Protein AF-A0A3N4VYG8-F1 (afdb_monomer_lite)

Structure (mmCIF, N/CA/C/O backbone):
data_AF-A0A3N4VYG8-F1
#
_entry.id   AF-A0A3N4VYG8-F1
#
loop_
_atom_site.group_PDB
_atom_site.id
_atom_site.type_symbol
_atom_site.label_atom_id
_atom_site.label_alt_id
_atom_site.label_comp_id
_atom_site.label_asym_id
_atom_site.label_entity_id
_atom_site.label_seq_id
_atom_site.pdbx_PDB_ins_code
_atom_site.Cartn_x
_atom_site.Cartn_y
_atom_site.Cartn_z
_atom_site.occupancy
_atom_site.B_iso_or_equiv
_atom_site.auth_seq_id
_atom_site.auth_comp_id
_atom_site.auth_asym_id
_atom_site.auth_atom_id
_atom_site.pdbx_PDB_model_num
ATOM 1 N N . MET A 1 1 ? -8.872 5.486 23.106 1.00 63.09 1 MET A N 1
ATOM 2 C CA . MET A 1 1 ? -8.545 6.202 21.856 1.00 63.09 1 MET A CA 1
ATOM 3 C C . MET A 1 1 ? -9.822 6.828 21.345 1.00 63.09 1 MET A C 1
ATOM 5 O O . MET A 1 1 ? -10.787 6.107 21.120 1.00 63.09 1 MET A O 1
ATOM 9 N N . ASP A 1 2 ? -9.859 8.148 21.268 1.00 84.44 2 ASP A N 1
ATOM 10 C CA . ASP A 1 2 ? -11.009 8.904 20.784 1.00 84.44 2 ASP A CA 1
ATOM 11 C C . ASP A 1 2 ? -11.242 8.674 19.277 1.00 84.44 2 ASP A C 1
ATOM 13 O O . ASP A 1 2 ? -10.355 8.242 18.528 1.00 84.44 2 ASP A O 1
ATOM 17 N N . LYS A 1 3 ? -12.477 8.923 18.829 1.00 81.56 3 LYS A N 1
ATOM 18 C CA . LYS A 1 3 ? -12.911 8.691 17.442 1.00 81.56 3 LYS A CA 1
ATOM 19 C C . LYS A 1 3 ? -12.087 9.507 16.440 1.00 81.56 3 LYS A C 1
ATOM 21 O O . LYS A 1 3 ? -11.789 9.008 15.354 1.00 81.56 3 LYS A O 1
ATOM 26 N N . THR A 1 4 ? -11.689 10.718 16.820 1.00 85.38 4 THR A N 1
ATOM 27 C CA . THR A 1 4 ? -10.907 11.638 15.988 1.00 85.38 4 THR A CA 1
ATOM 28 C C . THR A 1 4 ? -9.488 11.118 15.785 1.00 85.38 4 THR A C 1
ATOM 30 O O . THR A 1 4 ? -9.065 10.951 14.644 1.00 85.38 4 THR A O 1
ATOM 33 N N . THR A 1 5 ? -8.795 10.728 16.856 1.00 86.50 5 THR A N 1
ATOM 34 C CA . THR A 1 5 ? -7.462 10.111 16.800 1.00 86.50 5 THR A CA 1
ATOM 35 C C . THR A 1 5 ? -7.473 8.848 15.950 1.00 86.50 5 THR A C 1
ATOM 37 O O . THR A 1 5 ? -6.587 8.648 15.120 1.00 86.50 5 THR A O 1
ATOM 40 N N . ARG A 1 6 ? -8.513 8.012 16.064 1.00 83.38 6 ARG A N 1
ATOM 41 C CA . ARG A 1 6 ? -8.654 6.826 15.210 1.00 83.38 6 ARG A CA 1
ATOM 42 C C . ARG A 1 6 ? -8.822 7.182 13.733 1.00 83.38 6 ARG A C 1
ATOM 44 O O . ARG A 1 6 ? -8.228 6.521 12.878 1.00 83.38 6 ARG A O 1
ATOM 51 N N . ALA A 1 7 ? -9.626 8.196 13.422 1.00 83.94 7 ALA A N 1
ATOM 52 C CA . ALA A 1 7 ? -9.833 8.651 12.051 1.00 83.94 7 ALA A CA 1
ATOM 53 C C . ALA A 1 7 ? -8.534 9.204 11.447 1.00 83.94 7 ALA A C 1
ATOM 55 O O . ALA A 1 7 ? -8.143 8.768 10.364 1.00 83.94 7 ALA A O 1
ATOM 56 N N . VAL A 1 8 ? -7.838 10.074 12.184 1.00 88.44 8 VAL A N 1
ATOM 57 C CA . VAL A 1 8 ? -6.552 10.666 11.790 1.00 88.44 8 VAL A CA 1
ATOM 58 C C . VAL A 1 8 ? -5.500 9.583 11.571 1.00 88.44 8 VAL A C 1
ATOM 60 O O . VAL A 1 8 ? -4.903 9.526 10.498 1.00 88.44 8 VAL A O 1
ATOM 63 N N . LEU A 1 9 ? -5.338 8.658 12.523 1.00 86.88 9 LEU A N 1
ATOM 64 C CA . LEU A 1 9 ? -4.394 7.547 12.394 1.00 86.88 9 LEU A CA 1
ATOM 65 C C . LEU A 1 9 ? -4.689 6.712 11.147 1.00 86.88 9 LEU A C 1
ATOM 67 O O . LEU A 1 9 ? -3.784 6.329 10.414 1.00 86.88 9 LEU A O 1
ATOM 71 N N . THR A 1 10 ? -5.968 6.472 10.861 1.00 87.69 10 THR A N 1
ATOM 72 C CA . THR A 1 10 ? -6.342 5.700 9.680 1.00 87.69 10 THR A CA 1
ATOM 73 C C . THR A 1 10 ? -5.980 6.415 8.381 1.00 87.69 10 THR A C 1
ATOM 75 O O . THR A 1 10 ? -5.508 5.773 7.447 1.00 87.69 10 THR A O 1
ATOM 78 N N . VAL A 1 11 ? -6.187 7.732 8.307 1.00 89.50 11 VAL A N 1
ATOM 79 C CA . VAL A 1 11 ? -5.788 8.536 7.143 1.00 89.50 11 VAL A CA 1
ATOM 80 C C . VAL A 1 11 ? -4.272 8.494 6.962 1.00 89.50 11 VAL A C 1
ATOM 82 O O . VAL A 1 11 ? -3.817 8.178 5.868 1.00 89.50 11 VAL A O 1
ATOM 85 N N . ILE A 1 12 ? -3.500 8.709 8.031 1.00 91.31 12 ILE A N 1
ATOM 86 C CA . ILE A 1 12 ? -2.029 8.666 7.992 1.00 91.31 12 ILE A CA 1
ATOM 87 C C . ILE A 1 12 ? -1.539 7.305 7.492 1.00 91.31 12 ILE A C 1
ATOM 89 O O . ILE A 1 12 ? -0.740 7.236 6.562 1.00 91.31 12 ILE A O 1
ATOM 93 N N . LEU A 1 13 ? -2.061 6.215 8.058 1.00 87.12 13 LEU A N 1
ATOM 94 C CA . LEU A 1 13 ? -1.692 4.862 7.644 1.00 87.12 13 LEU A CA 1
ATOM 95 C C . LEU A 1 13 ? -2.081 4.584 6.185 1.00 87.12 13 LEU A C 1
ATOM 97 O O . LEU A 1 13 ? -1.337 3.914 5.476 1.00 87.12 13 LEU A O 1
ATOM 101 N N . THR A 1 14 ? -3.215 5.112 5.720 1.00 91.31 14 THR A N 1
ATOM 102 C CA . THR A 1 14 ? -3.645 4.961 4.320 1.00 91.31 14 THR A CA 1
ATOM 103 C C . THR A 1 14 ? -2.693 5.692 3.376 1.00 91.31 14 THR A C 1
ATOM 105 O O . THR A 1 14 ? -2.271 5.121 2.375 1.00 91.31 14 THR A O 1
ATOM 108 N N . LEU A 1 15 ? -2.326 6.933 3.710 1.00 91.88 15 LEU A N 1
ATOM 109 C CA . LEU A 1 15 ? -1.379 7.733 2.933 1.00 91.88 15 LEU A CA 1
ATOM 110 C C . LEU A 1 15 ? -0.008 7.059 2.868 1.00 91.88 15 LEU A C 1
ATOM 112 O O . LEU A 1 15 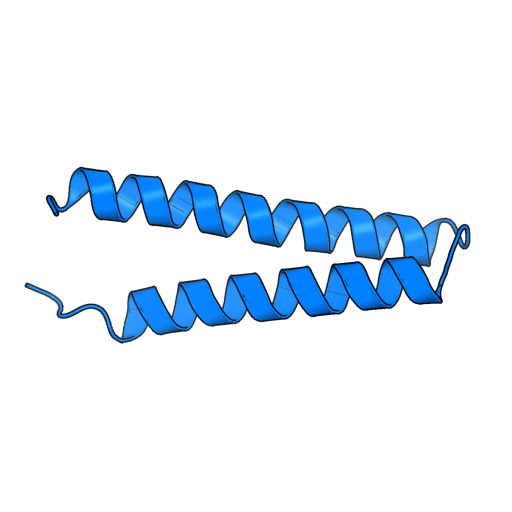? 0.573 6.981 1.793 1.00 91.88 15 LEU A O 1
ATOM 116 N N . PHE A 1 16 ? 0.469 6.499 3.981 1.00 91.19 16 PHE A N 1
ATOM 117 C CA . PHE A 1 16 ? 1.727 5.758 4.014 1.00 91.19 16 PHE A CA 1
ATOM 118 C C . P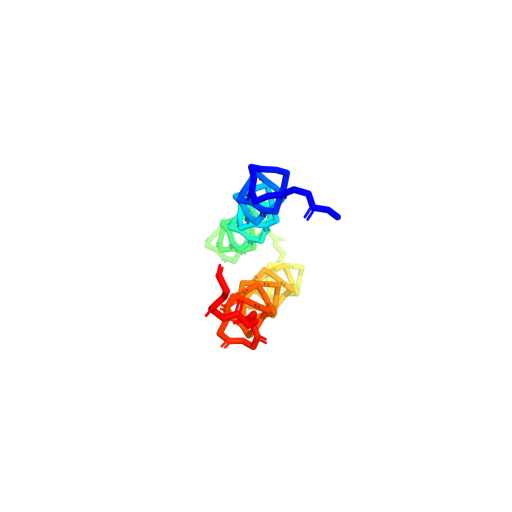HE A 1 16 ? 1.718 4.569 3.040 1.00 91.19 16 PHE A C 1
ATOM 120 O O . PHE A 1 16 ? 2.595 4.469 2.185 1.00 91.19 16 PHE A O 1
ATOM 127 N N . GLY A 1 17 ? 0.691 3.713 3.102 1.00 88.81 17 GLY A N 1
ATOM 128 C CA . GLY A 1 17 ? 0.560 2.577 2.182 1.00 88.81 17 GLY A CA 1
ATOM 129 C C . GLY A 1 17 ? 0.441 3.001 0.714 1.00 88.81 17 GLY A C 1
ATOM 130 O O . GLY A 1 17 ? 1.050 2.382 -0.158 1.00 88.81 17 GLY A O 1
ATOM 131 N N . ALA A 1 18 ? -0.291 4.085 0.439 1.00 92.19 18 ALA A N 1
ATOM 132 C CA . ALA A 1 18 ? -0.425 4.636 -0.908 1.00 92.19 18 ALA A CA 1
ATOM 133 C C . ALA A 1 18 ? 0.912 5.154 -1.461 1.00 92.19 18 ALA A C 1
ATOM 135 O O . ALA A 1 18 ? 1.224 4.898 -2.621 1.00 92.19 18 ALA A O 1
ATOM 136 N N . THR A 1 19 ? 1.726 5.817 -0.636 1.00 93.06 19 THR A N 1
ATOM 137 C CA . THR A 1 19 ? 3.054 6.305 -1.036 1.00 93.06 19 THR A CA 1
ATOM 138 C C . THR A 1 19 ? 3.972 5.162 -1.461 1.00 93.06 19 THR A C 1
ATOM 140 O O . THR A 1 19 ? 4.545 5.229 -2.545 1.00 93.06 19 THR A O 1
ATOM 143 N N . PHE A 1 20 ? 4.059 4.087 -0.668 1.00 90.25 20 PHE A N 1
ATOM 144 C CA . PHE A 1 20 ? 4.853 2.901 -1.029 1.00 90.25 20 PHE A CA 1
ATOM 145 C C . PHE A 1 20 ? 4.356 2.241 -2.311 1.00 90.25 20 PHE A C 1
ATOM 147 O O . PHE A 1 20 ? 5.147 1.851 -3.165 1.00 90.25 20 PHE A O 1
ATOM 154 N N . PHE A 1 21 ? 3.038 2.155 -2.479 1.00 89.69 21 PHE A N 1
ATOM 155 C CA . PHE A 1 21 ? 2.462 1.588 -3.688 1.00 89.69 21 PHE A CA 1
ATOM 156 C C . PHE A 1 21 ? 2.833 2.409 -4.931 1.00 89.69 21 PHE A C 1
ATOM 158 O O . PHE A 1 21 ? 3.258 1.850 -5.938 1.00 89.69 21 PHE A O 1
ATOM 165 N N . ILE A 1 22 ? 2.717 3.737 -4.853 1.00 92.38 22 ILE A N 1
ATOM 166 C CA . ILE A 1 22 ? 3.048 4.641 -5.961 1.00 92.38 22 ILE A CA 1
ATOM 167 C C . ILE A 1 22 ? 4.544 4.588 -6.282 1.00 92.38 22 ILE A C 1
ATOM 169 O O . ILE A 1 22 ? 4.897 4.448 -7.450 1.00 92.38 22 ILE A O 1
ATOM 173 N N . LEU A 1 23 ? 5.418 4.655 -5.274 1.00 90.88 23 LEU A N 1
ATOM 174 C CA . LEU A 1 23 ? 6.869 4.543 -5.462 1.00 90.88 23 LEU A CA 1
ATOM 175 C C . LEU A 1 23 ? 7.249 3.214 -6.114 1.00 90.88 23 LEU A C 1
ATOM 177 O O . LEU A 1 23 ? 7.974 3.206 -7.111 1.00 90.88 23 LEU A O 1
ATOM 181 N N . GLY A 1 24 ? 6.671 2.110 -5.640 1.00 90.88 24 GLY A N 1
ATOM 182 C CA . GLY A 1 24 ? 6.885 0.799 -6.231 1.00 90.88 24 GLY A CA 1
ATOM 183 C C . GLY A 1 24 ? 6.453 0.732 -7.697 1.00 90.88 24 GLY A C 1
ATOM 184 O O . GLY A 1 24 ? 7.191 0.215 -8.537 1.00 90.88 24 GLY A O 1
ATOM 185 N N . VAL A 1 25 ? 5.293 1.306 -8.040 1.00 91.44 25 VAL A N 1
ATOM 186 C CA . VAL A 1 25 ? 4.827 1.394 -9.434 1.00 91.44 25 VAL A CA 1
ATOM 187 C C . VAL A 1 25 ? 5.779 2.245 -10.274 1.00 91.44 25 VAL A C 1
ATOM 189 O O . VAL A 1 25 ? 6.138 1.834 -11.375 1.00 91.44 25 VAL A O 1
ATOM 192 N N . ILE A 1 26 ? 6.234 3.394 -9.766 1.00 92.56 26 ILE A N 1
ATOM 193 C CA . ILE A 1 26 ? 7.200 4.252 -10.467 1.00 92.56 26 ILE A CA 1
ATOM 194 C C . ILE A 1 26 ? 8.501 3.485 -10.730 1.00 92.56 26 ILE A C 1
ATOM 196 O O . ILE A 1 26 ? 9.002 3.516 -11.851 1.00 92.56 26 ILE A O 1
ATOM 200 N N . LEU A 1 27 ? 9.020 2.749 -9.744 1.00 90.81 27 LEU A N 1
ATOM 201 C CA . LEU A 1 27 ? 10.230 1.931 -9.883 1.00 90.81 27 LEU A CA 1
ATOM 202 C C . LEU A 1 27 ? 10.077 0.824 -10.935 1.00 90.81 27 LEU A C 1
ATOM 204 O O . LEU A 1 27 ? 11.013 0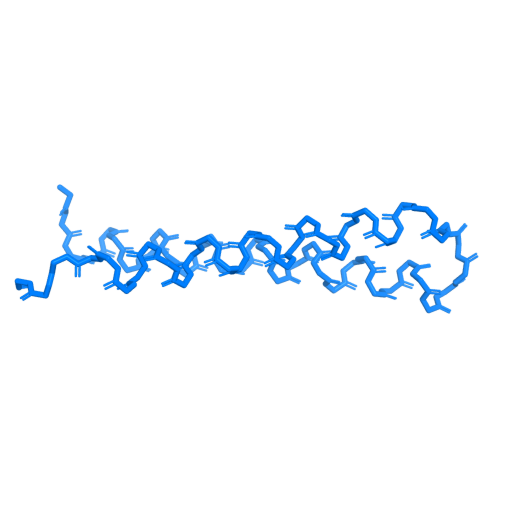.572 -11.699 1.00 90.81 27 LEU A O 1
ATOM 208 N N . LEU A 1 28 ? 8.902 0.187 -10.997 1.00 90.31 28 LEU A N 1
ATOM 209 C CA . LEU A 1 28 ? 8.575 -0.813 -12.016 1.00 90.31 28 LEU A CA 1
ATOM 210 C C . LEU A 1 28 ? 8.492 -0.190 -13.416 1.00 90.31 28 LEU A C 1
ATOM 212 O O . LEU A 1 28 ? 9.065 -0.728 -14.363 1.00 90.31 28 LEU A O 1
ATOM 216 N N . VAL A 1 29 ? 7.806 0.950 -13.549 1.00 88.62 29 VAL A N 1
ATOM 217 C CA . VAL A 1 29 ? 7.603 1.650 -14.829 1.00 88.62 29 VAL A CA 1
ATOM 218 C C . VAL A 1 29 ? 8.912 2.227 -15.360 1.00 88.62 29 VAL A C 1
ATOM 220 O O . VAL A 1 29 ? 9.224 2.061 -16.538 1.00 88.62 29 VAL A O 1
ATOM 223 N N . ALA A 1 30 ? 9.712 2.850 -14.495 1.00 87.88 30 ALA A N 1
ATOM 224 C CA . ALA A 1 30 ? 11.004 3.427 -14.851 1.00 87.88 30 ALA A CA 1
ATOM 225 C C . ALA A 1 30 ? 12.090 2.364 -15.102 1.00 87.88 30 ALA A C 1
ATOM 227 O O . ALA A 1 30 ? 13.215 2.717 -15.447 1.00 87.88 30 ALA A O 1
ATOM 228 N N . ARG A 1 31 ? 11.775 1.068 -14.921 1.00 77.56 31 ARG A N 1
ATOM 229 C CA . ARG A 1 31 ? 12.686 -0.081 -15.086 1.00 77.56 31 ARG A CA 1
ATOM 230 C C . ARG A 1 31 ? 13.997 0.040 -14.299 1.00 77.56 31 ARG A C 1
ATOM 232 O O . ARG A 1 31 ? 14.963 -0.650 -14.613 1.00 77.56 31 ARG A O 1
ATOM 239 N N . HIS A 1 32 ? 14.031 0.893 -13.275 1.00 74.50 32 HIS A N 1
ATOM 240 C CA . HIS A 1 32 ? 15.232 1.148 -12.484 1.00 74.50 32 HIS A CA 1
ATOM 241 C C . HIS A 1 32 ? 15.598 -0.067 -11.633 1.00 74.50 32 HIS A C 1
ATOM 243 O O . HIS A 1 32 ? 16.757 -0.465 -11.605 1.00 74.50 32 HIS A O 1
ATOM 249 N N . SER A 1 33 ? 14.597 -0.667 -10.980 1.00 83.62 33 SER A N 1
ATOM 250 C CA . SER A 1 33 ? 14.764 -1.836 -10.113 1.00 83.62 33 SER A CA 1
ATOM 251 C C . SER A 1 33 ? 13.457 -2.621 -10.022 1.00 83.62 33 SER A C 1
ATOM 253 O O . SER A 1 33 ? 12.606 -2.319 -9.186 1.00 83.62 33 SER A O 1
ATOM 255 N N . TYR A 1 34 ? 13.298 -3.659 -10.849 1.00 84.62 34 TYR A N 1
ATOM 256 C CA . TYR A 1 34 ? 12.069 -4.465 -10.864 1.00 84.62 34 TYR A CA 1
ATOM 257 C C . TYR A 1 34 ? 11.785 -5.167 -9.532 1.00 84.62 34 TYR A C 1
ATOM 259 O O . TYR A 1 34 ? 10.642 -5.198 -9.086 1.00 84.62 34 TYR A O 1
ATOM 267 N N . LEU A 1 35 ? 12.824 -5.703 -8.883 1.00 88.38 35 LEU A N 1
ATOM 268 C CA . LEU A 1 35 ? 12.688 -6.395 -7.601 1.00 88.38 35 LEU A CA 1
ATOM 269 C C . LEU A 1 35 ? 12.231 -5.433 -6.496 1.00 88.38 35 LEU A C 1
ATOM 271 O O . LEU A 1 35 ? 11.262 -5.710 -5.796 1.00 88.38 35 LEU A O 1
ATOM 275 N N . LEU A 1 36 ? 12.899 -4.283 -6.376 1.00 86.62 36 LEU A N 1
ATOM 276 C CA . LEU A 1 36 ? 12.563 -3.269 -5.378 1.00 86.62 36 LEU A CA 1
ATOM 277 C C . LEU A 1 36 ? 11.159 -2.704 -5.619 1.00 86.62 36 LEU A C 1
ATOM 279 O O . LEU A 1 36 ? 10.361 -2.636 -4.690 1.00 86.62 36 LEU A O 1
ATOM 283 N N . GLY A 1 37 ? 10.829 -2.388 -6.875 1.00 88.06 37 GLY A N 1
ATOM 284 C CA . GLY A 1 37 ? 9.502 -1.905 -7.241 1.00 88.06 37 GLY A CA 1
ATOM 285 C C . GLY A 1 37 ? 8.400 -2.914 -6.909 1.00 88.06 37 GLY A C 1
ATOM 286 O O . GLY A 1 37 ? 7.389 -2.545 -6.319 1.00 88.06 37 GLY A O 1
ATOM 287 N N . ALA A 1 38 ? 8.610 -4.204 -7.192 1.00 90.19 38 ALA A N 1
ATOM 288 C CA . ALA A 1 38 ? 7.655 -5.253 -6.833 1.00 90.19 38 ALA A CA 1
ATOM 289 C C . ALA A 1 38 ? 7.474 -5.395 -5.310 1.00 90.19 38 ALA A C 1
ATOM 291 O O . ALA A 1 38 ? 6.346 -5.563 -4.844 1.00 90.19 38 ALA A O 1
ATOM 292 N N . ILE A 1 39 ? 8.559 -5.293 -4.531 1.00 92.69 39 ILE A N 1
ATOM 293 C CA . ILE A 1 39 ? 8.511 -5.347 -3.061 1.00 92.69 39 ILE A CA 1
ATOM 294 C C . ILE A 1 39 ? 7.737 -4.153 -2.498 1.00 92.69 39 ILE A C 1
ATOM 296 O O . ILE A 1 39 ? 6.891 -4.334 -1.621 1.00 92.69 39 ILE A O 1
ATOM 300 N N . GLU A 1 40 ? 7.979 -2.944 -3.003 1.00 89.75 40 GLU A N 1
ATOM 301 C CA . GLU A 1 40 ? 7.268 -1.750 -2.541 1.00 89.75 40 GLU A CA 1
ATOM 302 C C . GLU A 1 40 ? 5.782 -1.775 -2.911 1.00 89.75 40 GLU A C 1
ATOM 304 O O . GLU A 1 40 ? 4.940 -1.475 -2.063 1.00 89.75 40 GLU A O 1
ATOM 309 N N . VAL A 1 41 ? 5.436 -2.238 -4.120 1.00 91.25 41 VAL A N 1
ATOM 310 C CA . VAL A 1 41 ? 4.037 -2.465 -4.519 1.00 91.25 41 VAL A CA 1
ATOM 311 C C . VAL A 1 41 ? 3.361 -3.477 -3.598 1.00 91.25 41 VAL A C 1
ATOM 313 O O . VAL A 1 41 ? 2.271 -3.211 -3.089 1.00 91.25 41 VAL A O 1
ATOM 316 N N . ALA A 1 42 ? 3.998 -4.625 -3.348 1.00 90.69 42 ALA A N 1
ATOM 317 C CA . ALA A 1 42 ? 3.449 -5.658 -2.473 1.00 90.69 42 ALA A CA 1
ATOM 318 C C . ALA A 1 42 ? 3.265 -5.144 -1.036 1.00 90.69 42 ALA A C 1
ATOM 320 O O . ALA A 1 42 ? 2.219 -5.365 -0.423 1.00 90.69 42 ALA A O 1
ATOM 321 N N . THR A 1 43 ? 4.246 -4.403 -0.521 1.00 90.81 43 THR A N 1
ATOM 322 C CA . THR A 1 43 ? 4.212 -3.817 0.825 1.00 90.81 43 THR A CA 1
ATOM 323 C C . THR A 1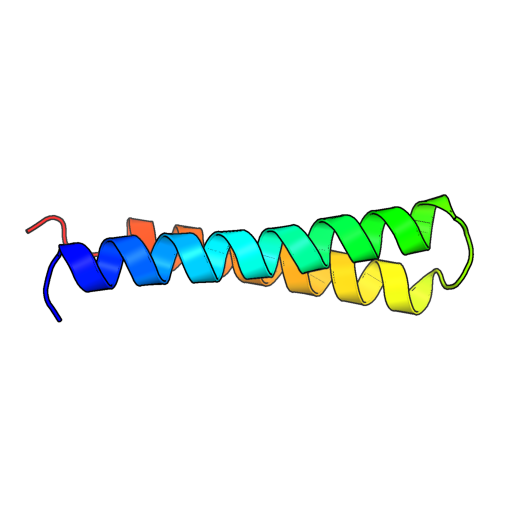 43 ? 3.104 -2.773 0.944 1.00 90.81 43 THR A C 1
ATOM 325 O O . THR A 1 43 ? 2.294 -2.842 1.869 1.00 90.81 43 THR A O 1
ATOM 328 N N . GLY A 1 44 ? 3.001 -1.850 -0.019 1.00 90.06 44 GLY A N 1
ATOM 329 C CA . GLY A 1 44 ? 1.941 -0.842 -0.063 1.00 90.06 44 GLY A CA 1
ATOM 330 C C . GLY A 1 44 ? 0.546 -1.466 -0.162 1.00 90.06 44 GLY A C 1
ATOM 331 O O . GLY A 1 44 ? -0.366 -1.070 0.566 1.00 90.06 44 GLY A O 1
ATOM 332 N N . ALA A 1 45 ? 0.382 -2.504 -0.988 1.00 89.50 45 ALA A N 1
ATOM 333 C CA . ALA A 1 45 ? -0.881 -3.225 -1.127 1.00 89.50 45 ALA A CA 1
ATOM 334 C C . ALA A 1 45 ? -1.291 -3.938 0.173 1.00 89.50 45 ALA A C 1
ATOM 336 O O . ALA A 1 45 ? -2.431 -3.791 0.622 1.00 89.50 45 ALA A O 1
ATOM 337 N N . LEU A 1 46 ? -0.367 -4.661 0.815 1.00 90.19 46 LEU A N 1
ATOM 338 C CA . LEU A 1 46 ? -0.615 -5.320 2.102 1.00 90.19 46 LEU A CA 1
ATOM 339 C C . LEU A 1 46 ? -0.983 -4.310 3.192 1.00 90.19 46 LEU A C 1
ATOM 341 O O . LEU A 1 46 ? -1.907 -4.554 3.971 1.00 90.19 46 LEU A O 1
ATOM 345 N N . TRP A 1 47 ? -0.317 -3.156 3.213 1.00 90.31 47 TRP A N 1
ATOM 346 C CA . TRP A 1 47 ? -0.607 -2.087 4.162 1.00 90.31 47 TRP A CA 1
ATOM 347 C C . TRP A 1 47 ? -2.027 -1.539 3.989 1.00 90.31 47 TRP A C 1
ATOM 349 O O . TRP A 1 47 ? -2.785 -1.443 4.957 1.00 90.31 47 TRP A O 1
ATOM 359 N N . LEU A 1 48 ? -2.430 -1.247 2.749 1.00 89.25 48 LEU A N 1
ATOM 360 C CA . LEU A 1 48 ? -3.779 -0.772 2.433 1.00 89.25 48 LEU A CA 1
ATOM 361 C C . LEU A 1 48 ? -4.850 -1.813 2.791 1.00 89.25 48 LEU A C 1
ATOM 363 O O . LEU A 1 48 ? -5.874 -1.465 3.382 1.00 89.25 48 LEU A O 1
ATOM 367 N N . ILE A 1 49 ? -4.601 -3.097 2.512 1.00 87.06 49 ILE A N 1
ATOM 368 C CA . ILE A 1 49 ? -5.490 -4.193 2.922 1.00 87.06 49 ILE A CA 1
ATOM 369 C C . ILE A 1 49 ? -5.615 -4.237 4.449 1.00 87.06 49 ILE A C 1
ATOM 371 O O . ILE A 1 49 ?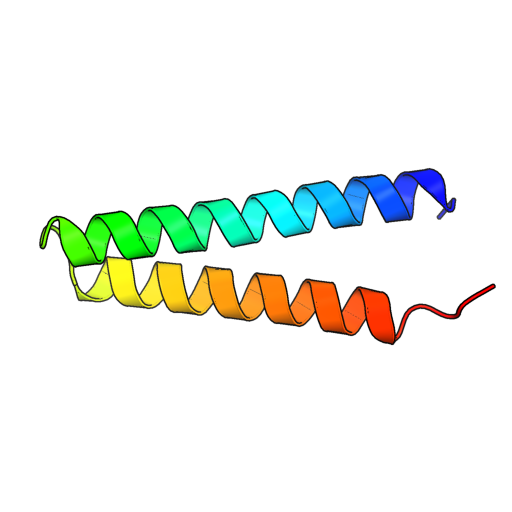 -6.731 -4.301 4.969 1.00 87.06 49 ILE A O 1
ATOM 375 N N . GLY A 1 50 ? -4.499 -4.142 5.177 1.00 86.19 50 GLY A N 1
ATOM 376 C CA . GLY A 1 50 ? -4.484 -4.100 6.639 1.00 86.19 50 GLY A CA 1
ATOM 377 C C . GLY A 1 50 ? -5.331 -2.955 7.195 1.00 86.19 50 GLY A C 1
ATOM 378 O O . GLY A 1 50 ? -6.176 -3.170 8.068 1.00 86.19 50 GLY A O 1
ATOM 379 N N . VAL A 1 51 ? -5.197 -1.755 6.625 1.00 86.81 51 VAL A N 1
ATOM 380 C CA . VAL A 1 51 ? -6.011 -0.589 6.997 1.00 86.81 51 VAL A CA 1
ATOM 381 C C . VAL A 1 51 ? -7.505 -0.837 6.756 1.00 86.81 51 VAL A C 1
ATOM 383 O O . VAL A 1 51 ? -8.334 -0.519 7.615 1.00 86.81 51 VAL A O 1
ATOM 386 N N . ILE A 1 52 ? -7.872 -1.444 5.624 1.00 85.06 52 ILE A N 1
ATOM 387 C CA . ILE A 1 52 ? -9.267 -1.782 5.308 1.00 85.06 52 ILE A CA 1
ATOM 388 C C . ILE A 1 52 ? -9.816 -2.811 6.301 1.00 85.06 52 ILE A C 1
ATOM 390 O O . ILE A 1 52 ? -10.937 -2.655 6.790 1.00 85.06 52 ILE A O 1
ATOM 394 N N . VAL A 1 53 ? -9.042 -3.845 6.636 1.00 85.06 53 VAL A N 1
ATOM 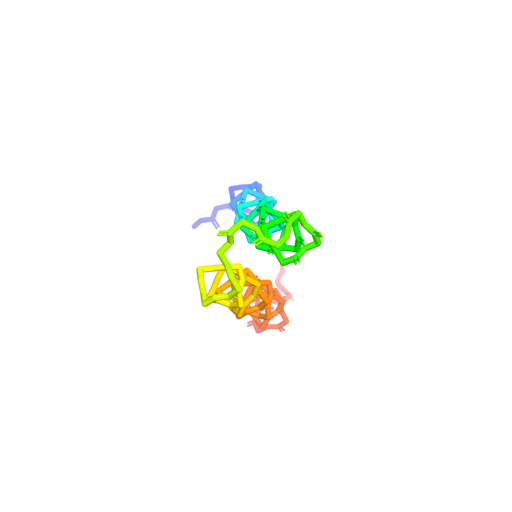395 C CA . VAL A 1 53 ? -9.442 -4.866 7.614 1.00 85.06 53 VAL A CA 1
ATOM 396 C C . VAL A 1 53 ? -9.645 -4.243 8.993 1.00 85.06 53 VAL A C 1
ATOM 398 O O . VAL A 1 53 ? -10.671 -4.501 9.621 1.00 85.06 53 VAL A O 1
ATOM 401 N N . ILE A 1 54 ? -8.736 -3.373 9.440 1.00 82.19 54 ILE A N 1
ATOM 402 C CA . ILE A 1 54 ? -8.859 -2.654 10.717 1.00 82.19 54 ILE A CA 1
ATOM 403 C C . ILE A 1 54 ? -10.103 -1.759 10.717 1.00 82.19 54 ILE A C 1
ATOM 405 O O . ILE A 1 54 ? -10.845 -1.746 11.700 1.00 82.19 54 ILE A O 1
ATOM 409 N N . ARG A 1 55 ? -10.383 -1.053 9.612 1.00 79.19 55 ARG A N 1
ATOM 410 C CA . ARG A 1 55 ? -11.613 -0.258 9.459 1.00 79.19 55 ARG A CA 1
ATOM 411 C C . ARG A 1 55 ? -12.880 -1.106 9.490 1.00 79.19 55 ARG A C 1
ATOM 413 O O . ARG A 1 55 ? -13.882 -0.655 10.027 1.00 79.19 55 ARG A O 1
ATOM 420 N N . ARG A 1 56 ? -12.864 -2.310 8.915 1.00 78.00 56 ARG A N 1
ATOM 421 C CA . ARG A 1 56 ? -14.037 -3.201 8.871 1.00 78.00 56 ARG A CA 1
ATOM 422 C C . ARG A 1 56 ? -14.280 -3.934 10.187 1.00 78.00 56 ARG A C 1
ATOM 424 O O . ARG A 1 56 ? -15.431 -4.143 10.546 1.00 78.00 56 ARG A O 1
ATOM 431 N N . ARG A 1 57 ? -13.212 -4.311 10.895 1.00 73.88 57 ARG A N 1
ATOM 432 C CA . ARG A 1 57 ? -13.272 -4.961 12.217 1.00 73.88 57 ARG A CA 1
ATOM 433 C C . ARG A 1 57 ? -13.419 -3.968 13.367 1.00 73.88 57 ARG A C 1
ATOM 435 O O . ARG A 1 57 ? -13.601 -4.369 14.511 1.00 73.88 57 ARG A O 1
ATOM 442 N N . ALA A 1 58 ? -13.341 -2.674 13.075 1.00 62.09 58 ALA A N 1
ATOM 443 C CA . ALA A 1 58 ? -13.675 -1.622 14.008 1.00 62.09 58 ALA A CA 1
ATOM 444 C C . ALA A 1 58 ? -15.118 -1.784 14.505 1.00 62.09 58 ALA A C 1
ATOM 446 O O . ALA A 1 58 ? -16.027 -1.710 13.676 1.00 62.09 58 ALA A O 1
ATOM 447 N N . PRO A 1 59 ? -15.360 -1.956 15.820 1.00 53.12 59 PRO A N 1
ATOM 448 C CA . PRO A 1 59 ? -16.723 -1.929 16.324 1.00 53.12 59 PRO A CA 1
ATOM 449 C C . PRO A 1 59 ? -17.327 -0.565 15.973 1.00 53.12 59 PRO A C 1
ATOM 451 O O . PRO A 1 59 ? -16.723 0.480 16.238 1.00 53.12 59 PRO A O 1
ATOM 454 N N . ARG A 1 60 ? -18.471 -0.603 15.280 1.00 56.31 60 ARG A N 1
ATOM 455 C CA . ARG A 1 60 ? -19.290 0.567 14.957 1.00 56.31 60 ARG A CA 1
ATOM 456 C C . ARG A 1 60 ? -20.029 0.952 16.239 1.00 56.31 60 ARG A C 1
ATOM 458 O O . ARG A 1 60 ? -21.176 0.561 16.413 1.00 56.31 60 ARG A O 1
ATOM 465 N N . VAL A 1 61 ? -19.322 1.593 17.165 1.00 49.38 61 VAL A N 1
ATOM 466 C CA . VAL A 1 61 ? -19.910 2.222 18.358 1.00 49.38 61 VAL A CA 1
ATOM 467 C C . VAL A 1 61 ? -20.059 3.709 18.091 1.00 49.38 61 VAL A C 1
ATOM 469 O O . VAL A 1 61 ? -19.085 4.304 17.564 1.00 49.38 61 VAL A O 1
#

Sequence (61 aa):
MDKTTRAVLTVILTLFGATFFILGVILLVARHSYLLGAIEVATGALWLIGVIVIRRRAPRV

pLDDT: mean 85.01, std 9.56, range [49.38, 93.06]

Foldseek 3Di:
DDPVVVVVVLVVLLVVLVVLLVVLVVCCVVVVDPVSSVVSNVSSVVSNVVSVVCVVPPPPD

Radius of gyration: 14.15 Å; chains: 1; bounding box: 35×18×37 Å

Secondary structure (DSSP, 8-state):
--HHHHHHHHHHHHHHHHHHHHHHHHHHHTTS-HHHHHHHHHHHHHHHHHHHHHHHHS---